Protein AF-A0A2V9Q6Z7-F1 (afdb_monomer)

Radius of gyration: 16.18 Å; Cα contacts (8 Å, |Δi|>4): 65; chains: 1; bounding box: 40×19×45 Å

pLDDT: mean 88.35, std 12.33, range [49.53, 98.12]

Structure (mmCIF, N/CA/C/O backbone):
data_AF-A0A2V9Q6Z7-F1
#
_entry.id   AF-A0A2V9Q6Z7-F1
#
loop_
_atom_site.group_PDB
_atom_site.id
_atom_site.type_symbol
_atom_site.label_atom_id
_atom_site.label_alt_id
_atom_site.label_comp_id
_atom_site.label_asym_id
_at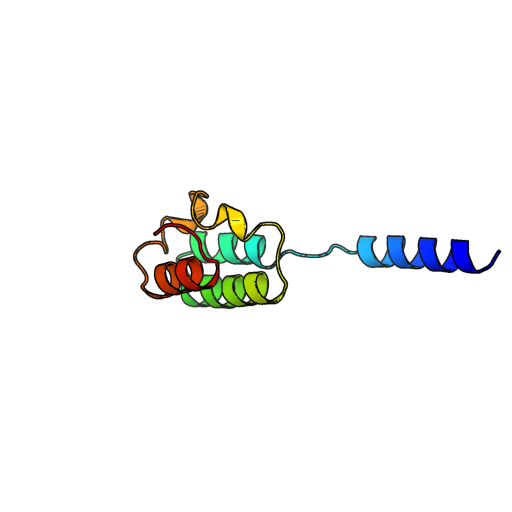om_site.label_entity_id
_atom_site.label_seq_id
_atom_site.pdbx_PDB_ins_code
_atom_site.Cartn_x
_atom_site.Cartn_y
_atom_site.Cartn_z
_atom_site.occupancy
_atom_site.B_iso_or_equiv
_atom_site.auth_seq_id
_atom_site.auth_comp_id
_atom_site.auth_asym_id
_atom_site.auth_atom_id
_atom_site.pdbx_PDB_model_num
ATOM 1 N N . ALA A 1 1 ? 23.094 -7.440 -34.361 1.00 59.25 1 ALA A N 1
ATOM 2 C CA . ALA A 1 1 ? 23.785 -7.848 -33.120 1.00 59.25 1 ALA A CA 1
ATOM 3 C C . ALA A 1 1 ? 23.520 -6.866 -31.973 1.00 59.25 1 ALA A C 1
ATOM 5 O O . ALA A 1 1 ? 23.376 -7.315 -30.847 1.00 59.25 1 ALA A O 1
ATOM 6 N N . ASP A 1 2 ? 23.350 -5.567 -32.247 1.00 69.25 2 ASP A N 1
ATOM 7 C CA . ASP A 1 2 ? 23.158 -4.539 -31.205 1.00 69.25 2 ASP A CA 1
ATOM 8 C C . ASP A 1 2 ? 21.855 -4.642 -30.386 1.00 69.25 2 ASP A C 1
ATOM 10 O O . ASP A 1 2 ? 21.853 -4.313 -29.205 1.00 69.25 2 ASP A O 1
ATOM 14 N N . ALA A 1 3 ? 20.764 -5.174 -30.952 1.00 78.62 3 ALA A N 1
ATOM 15 C CA . ALA A 1 3 ? 19.484 -5.321 -30.241 1.00 78.62 3 ALA A CA 1
ATOM 16 C C . ALA A 1 3 ? 19.554 -6.244 -29.006 1.00 78.62 3 ALA A C 1
ATOM 18 O O . ALA A 1 3 ? 18.859 -6.016 -28.019 1.00 78.62 3 ALA A O 1
ATOM 19 N N . LEU A 1 4 ? 20.420 -7.263 -29.037 1.00 80.94 4 LEU A N 1
ATOM 20 C CA . LEU A 1 4 ? 20.618 -8.176 -27.904 1.00 80.94 4 LEU A CA 1
ATOM 21 C C . LEU A 1 4 ? 21.309 -7.478 -26.728 1.00 80.94 4 LEU A C 1
ATOM 23 O O . LEU A 1 4 ? 20.939 -7.690 -25.580 1.00 80.94 4 LEU A O 1
ATOM 27 N N . LYS A 1 5 ? 22.245 -6.573 -27.019 1.00 82.94 5 LYS A N 1
ATOM 28 C CA . LYS A 1 5 ? 22.993 -5.819 -26.009 1.00 82.94 5 LYS A CA 1
ATOM 29 C C . LYS A 1 5 ? 22.113 -4.798 -25.287 1.00 82.94 5 LYS A C 1
ATOM 31 O O . LYS A 1 5 ? 22.227 -4.605 -24.082 1.00 82.94 5 LYS A O 1
ATOM 36 N N . ILE A 1 6 ? 21.192 -4.191 -26.033 1.00 77.00 6 ILE A N 1
ATOM 37 C CA . ILE A 1 6 ? 20.189 -3.275 -25.485 1.00 77.00 6 ILE A CA 1
ATOM 38 C C . ILE A 1 6 ? 19.226 -4.030 -24.552 1.00 77.00 6 ILE A C 1
ATOM 40 O O . ILE A 1 6 ? 18.926 -3.545 -23.465 1.00 77.00 6 ILE A O 1
ATOM 44 N N . ALA A 1 7 ? 18.794 -5.244 -24.907 1.00 81.19 7 ALA A N 1
ATOM 45 C CA . ALA A 1 7 ? 17.950 -6.064 -24.033 1.00 81.19 7 ALA A CA 1
ATOM 46 C C . ALA A 1 7 ? 18.671 -6.524 -22.746 1.00 81.19 7 ALA A C 1
ATOM 48 O O . ALA A 1 7 ? 18.042 -6.614 -21.691 1.00 81.19 7 ALA A O 1
ATOM 49 N N . GLU A 1 8 ? 19.981 -6.779 -22.807 1.00 74.94 8 GLU A N 1
ATOM 50 C CA . GLU A 1 8 ? 20.788 -7.110 -21.623 1.00 74.94 8 GLU A CA 1
ATOM 51 C C . GLU A 1 8 ? 20.932 -5.920 -20.665 1.00 74.94 8 GLU A C 1
ATOM 53 O O . GLU A 1 8 ? 20.776 -6.087 -19.458 1.00 74.94 8 GLU A O 1
ATOM 58 N N . GLN A 1 9 ? 21.104 -4.701 -21.180 1.00 71.44 9 GLN A N 1
ATOM 59 C CA . GLN A 1 9 ? 21.157 -3.493 -20.345 1.00 71.44 9 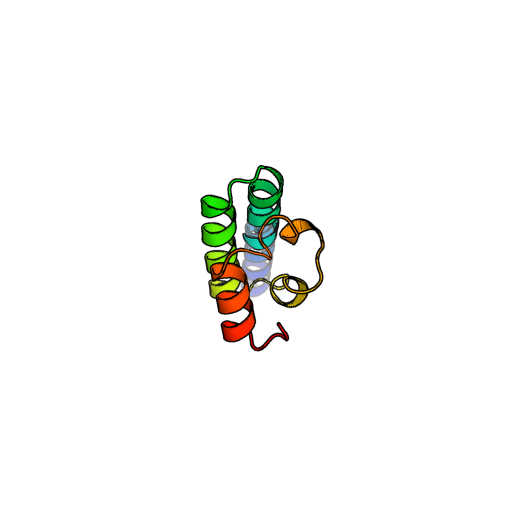GLN A CA 1
ATOM 60 C C . GLN A 1 9 ? 19.816 -3.168 -19.668 1.00 71.44 9 GLN A C 1
ATOM 62 O O . GLN A 1 9 ? 19.800 -2.721 -18.523 1.00 71.44 9 GLN A O 1
ATOM 67 N N . PHE A 1 10 ? 18.685 -3.428 -20.332 1.00 73.62 10 PHE A N 1
ATOM 68 C CA . PHE A 1 10 ? 17.360 -3.282 -19.714 1.00 73.62 10 PHE A CA 1
ATOM 69 C C . PHE A 1 10 ? 17.130 -4.284 -18.570 1.00 73.62 10 PHE A C 1
ATOM 71 O O . PHE A 1 10 ? 16.492 -3.941 -17.574 1.00 73.62 10 PHE A O 1
ATOM 78 N N . LYS A 1 11 ? 17.686 -5.497 -18.674 1.00 60.19 11 LYS A N 1
ATOM 79 C CA . LYS A 1 11 ? 17.663 -6.492 -17.589 1.00 60.19 11 LYS A CA 1
ATOM 80 C C . LYS A 1 11 ? 18.525 -6.083 -16.392 1.00 60.19 11 LYS A C 1
ATOM 82 O O . LYS A 1 11 ? 18.106 -6.307 -15.261 1.00 60.19 11 LYS A O 1
ATOM 87 N N . ASP A 1 12 ? 19.659 -5.429 -16.623 1.00 66.38 12 ASP A N 1
ATOM 88 C CA . ASP A 1 12 ? 20.535 -4.937 -15.550 1.00 66.38 12 ASP A CA 1
ATOM 89 C C . ASP A 1 12 ? 19.981 -3.680 -14.855 1.00 66.38 12 ASP A C 1
ATOM 91 O O . ASP A 1 12 ? 20.162 -3.491 -13.653 1.00 66.38 12 ASP A O 1
ATOM 95 N N . LEU A 1 13 ? 19.233 -2.826 -15.553 1.00 58.19 13 LEU A N 1
ATOM 96 C CA . LEU A 1 13 ? 18.558 -1.686 -14.918 1.00 58.19 13 LEU A CA 1
ATOM 97 C C . LEU A 1 13 ? 17.366 -2.108 -14.043 1.00 58.19 13 LEU A C 1
ATOM 99 O O . LEU A 1 13 ? 17.193 -1.556 -12.959 1.00 58.19 13 LEU A O 1
ATOM 103 N N . ALA A 1 14 ? 16.611 -3.142 -14.429 1.00 59.16 14 ALA A N 1
ATOM 104 C CA . ALA A 1 14 ? 15.634 -3.785 -13.541 1.00 59.16 14 ALA A CA 1
ATOM 105 C C . ALA A 1 14 ? 16.296 -4.476 -12.324 1.00 59.16 14 ALA A C 1
ATOM 107 O O . ALA A 1 14 ? 15.633 -4.732 -11.318 1.00 59.16 14 ALA A O 1
ATOM 108 N N . SER A 1 15 ? 17.608 -4.746 -12.392 1.00 49.53 15 SER A N 1
ATOM 109 C CA . SER A 1 15 ? 18.365 -5.451 -11.349 1.00 49.53 15 SER A CA 1
ATOM 110 C C . SER A 1 15 ? 18.747 -4.597 -10.128 1.00 49.53 15 SER A C 1
ATOM 112 O O . SER A 1 15 ? 19.217 -5.151 -9.140 1.00 49.53 15 SER A O 1
ATOM 114 N N . HIS A 1 16 ? 18.456 -3.286 -10.119 1.00 55.66 16 HIS A N 1
ATOM 115 C CA . HIS A 1 16 ? 18.600 -2.423 -8.926 1.00 55.66 16 HIS A CA 1
ATOM 116 C C . HIS A 1 16 ? 17.282 -2.229 -8.141 1.00 55.66 16 HIS A C 1
ATOM 118 O O . HIS A 1 16 ? 17.145 -1.294 -7.356 1.00 55.66 16 HIS A O 1
ATOM 124 N N . ALA A 1 17 ? 16.376 -3.198 -8.323 1.00 61.50 17 ALA A N 1
ATOM 125 C CA . ALA A 1 17 ? 15.120 -3.469 -7.627 1.00 61.50 17 ALA A CA 1
ATOM 126 C C . ALA A 1 17 ? 13.988 -2.458 -7.866 1.00 61.50 17 ALA A C 1
ATOM 128 O O . ALA A 1 17 ? 13.915 -1.391 -7.259 1.00 61.50 17 ALA A O 1
ATOM 129 N N . TYR A 1 18 ? 13.032 -2.863 -8.707 1.00 72.12 18 TYR A N 1
ATOM 130 C CA . TYR A 1 18 ? 11.675 -2.332 -8.628 1.00 72.12 18 TYR A CA 1
ATOM 131 C C . TYR A 1 18 ? 11.138 -2.562 -7.208 1.00 72.12 18 TYR A C 1
ATOM 133 O O . TYR A 1 18 ? 11.132 -3.696 -6.726 1.00 72.12 18 TYR A O 1
ATOM 141 N N . VAL A 1 19 ? 10.720 -1.484 -6.545 1.00 78.75 19 VAL A N 1
ATOM 142 C CA . VAL A 1 19 ? 10.049 -1.539 -5.245 1.00 78.75 19 VAL A CA 1
ATOM 143 C C . VAL A 1 19 ? 8.571 -1.294 -5.486 1.00 78.75 19 VAL A C 1
ATOM 145 O O . VAL A 1 19 ? 8.186 -0.222 -5.945 1.00 78.75 19 VAL A O 1
ATOM 148 N N . ASP A 1 20 ? 7.758 -2.290 -5.161 1.00 89.69 20 ASP A N 1
ATOM 149 C CA . ASP A 1 20 ? 6.312 -2.177 -5.241 1.00 89.69 20 ASP A CA 1
ATOM 150 C C . ASP A 1 20 ? 5.785 -1.318 -4.082 1.00 89.69 20 ASP A C 1
ATOM 152 O O . ASP A 1 20 ? 5.962 -1.657 -2.907 1.00 89.69 20 ASP A O 1
ATOM 156 N N . PHE A 1 21 ? 5.116 -0.207 -4.399 1.00 94.81 21 PHE A N 1
ATOM 157 C CA . PHE A 1 21 ? 4.528 0.676 -3.390 1.00 94.81 21 PHE A CA 1
ATOM 158 C C . PHE A 1 21 ? 3.464 -0.011 -2.535 1.00 94.81 21 PHE A C 1
ATOM 160 O O . PHE A 1 21 ? 3.266 0.413 -1.398 1.00 94.81 21 PHE A O 1
ATOM 167 N N . TYR A 1 22 ? 2.853 -1.095 -3.022 1.00 96.44 22 TYR A N 1
ATOM 168 C CA . TYR A 1 22 ? 1.948 -1.924 -2.230 1.00 96.44 22 TYR A CA 1
ATOM 169 C C . TYR A 1 22 ? 2.662 -2.481 -0.994 1.00 96.44 22 TYR A C 1
ATOM 171 O O . TYR A 1 22 ? 2.200 -2.305 0.127 1.00 96.44 22 TYR A O 1
ATOM 179 N N . GLN A 1 23 ? 3.849 -3.059 -1.180 1.00 94.25 23 GLN A N 1
ATOM 180 C CA . GLN A 1 23 ? 4.620 -3.668 -0.092 1.00 94.25 23 GLN A CA 1
ATOM 181 C C . GLN A 1 23 ? 5.180 -2.620 0.873 1.00 94.25 23 GLN A C 1
ATOM 183 O O . GLN A 1 23 ? 5.255 -2.835 2.080 1.00 94.25 23 GLN A O 1
ATOM 188 N N . VAL A 1 24 ? 5.555 -1.443 0.363 1.00 95.44 24 VAL A N 1
ATOM 189 C CA . VAL A 1 24 ? 5.973 -0.335 1.235 1.00 95.44 24 VAL A CA 1
ATOM 190 C C . VAL A 1 24 ? 4.787 0.171 2.059 1.00 95.44 24 VAL A C 1
ATOM 192 O O . VAL A 1 24 ? 4.949 0.477 3.240 1.00 95.44 24 VAL A O 1
ATOM 195 N N . ALA A 1 25 ? 3.590 0.231 1.472 1.00 96.81 25 ALA A N 1
ATOM 196 C CA . ALA A 1 25 ? 2.377 0.627 2.176 1.00 96.81 25 ALA A CA 1
ATOM 197 C C . ALA A 1 25 ? 2.024 -0.331 3.328 1.00 96.81 25 ALA A C 1
ATOM 199 O O . ALA A 1 25 ? 1.588 0.146 4.377 1.00 96.81 25 ALA A O 1
ATOM 200 N N . GLU A 1 26 ? 2.273 -1.639 3.189 1.00 95.69 26 GLU A N 1
ATOM 201 C CA . GLU A 1 26 ? 2.058 -2.628 4.262 1.00 95.69 26 GLU A CA 1
ATOM 202 C C . GLU A 1 26 ? 2.874 -2.291 5.516 1.00 95.69 26 GLU A C 1
ATOM 204 O O . GLU A 1 26 ? 2.375 -2.392 6.637 1.00 95.69 26 GLU A O 1
ATOM 209 N N . ILE A 1 27 ? 4.116 -1.825 5.338 1.00 95.12 27 ILE A N 1
ATOM 210 C CA . ILE A 1 27 ? 4.994 -1.434 6.450 1.00 95.12 27 ILE A CA 1
ATOM 211 C C . ILE A 1 27 ? 4.374 -0.272 7.230 1.00 95.12 27 ILE A C 1
ATOM 213 O O . ILE A 1 27 ? 4.324 -0.308 8.457 1.00 95.12 27 ILE A O 1
ATOM 217 N N . TYR A 1 28 ? 3.871 0.751 6.537 1.00 96.06 28 TYR A N 1
ATOM 218 C CA . TYR A 1 28 ? 3.231 1.893 7.194 1.00 96.06 28 TYR A CA 1
ATOM 219 C C . TYR A 1 28 ? 1.878 1.530 7.814 1.00 96.06 28 TYR A C 1
ATOM 221 O O . TYR A 1 28 ? 1.563 2.023 8.896 1.00 96.06 28 TYR A O 1
ATOM 229 N N . ALA A 1 29 ? 1.119 0.621 7.195 1.00 94.81 29 ALA A N 1
ATOM 230 C CA . ALA A 1 29 ? -0.110 0.090 7.780 1.00 94.81 29 ALA A CA 1
ATOM 231 C C . ALA A 1 29 ? 0.173 -0.654 9.096 1.00 94.81 29 ALA A C 1
ATOM 233 O O . ALA A 1 29 ? -0.527 -0.437 10.084 1.00 94.81 29 ALA A O 1
ATOM 234 N N . ALA A 1 30 ? 1.242 -1.455 9.150 1.00 91.56 30 ALA A N 1
ATOM 235 C CA . ALA A 1 30 ? 1.674 -2.151 10.363 1.00 91.56 30 ALA A CA 1
ATOM 236 C C . ALA A 1 30 ? 2.157 -1.200 11.477 1.00 91.56 30 ALA A C 1
ATOM 238 O O . ALA A 1 30 ? 2.109 -1.555 12.654 1.00 91.56 30 ALA A O 1
ATOM 239 N N . LEU A 1 31 ? 2.605 0.006 11.119 1.00 93.94 31 LEU A N 1
ATOM 240 C CA . LEU A 1 31 ? 2.984 1.070 12.056 1.00 93.94 31 LEU A CA 1
ATOM 241 C C . LEU A 1 31 ? 1.798 1.957 12.485 1.00 93.94 31 LEU A C 1
ATOM 243 O O . LEU A 1 31 ? 2.012 2.929 13.206 1.00 93.94 31 LEU A O 1
ATOM 247 N N . ASP A 1 32 ? 0.573 1.643 12.045 1.00 93.56 32 ASP A N 1
ATOM 248 C CA . ASP A 1 32 ? -0.648 2.451 12.220 1.00 93.56 32 ASP A CA 1
ATOM 249 C C . ASP A 1 32 ? -0.554 3.874 11.617 1.00 93.56 32 ASP A C 1
ATOM 251 O O . ASP A 1 32 ? -1.387 4.743 11.882 1.00 93.56 32 ASP A O 1
ATOM 255 N N . ASP A 1 33 ? 0.420 4.115 10.729 1.00 96.75 33 ASP A N 1
ATOM 256 C CA . ASP A 1 33 ? 0.521 5.342 9.929 1.00 96.75 33 ASP A CA 1
ATOM 257 C C . ASP A 1 33 ? -0.355 5.209 8.677 1.00 96.75 33 ASP A C 1
ATOM 259 O O . ASP A 1 33 ? 0.104 4.991 7.548 1.00 96.75 33 ASP A O 1
ATOM 263 N N . LYS A 1 34 ? -1.668 5.320 8.898 1.00 96.56 34 LYS A N 1
ATOM 264 C CA . LYS A 1 34 ? -2.692 5.160 7.853 1.00 96.56 34 LYS A CA 1
ATOM 265 C C . LYS A 1 34 ? -2.508 6.162 6.723 1.00 96.56 34 LYS A C 1
ATOM 267 O O . LYS A 1 34 ? -2.746 5.842 5.562 1.00 96.56 34 LYS A O 1
ATOM 272 N N . ASP A 1 35 ? -2.066 7.370 7.048 1.00 97.56 35 ASP A N 1
ATOM 273 C CA . ASP A 1 35 ? -1.887 8.426 6.063 1.00 97.56 35 ASP A CA 1
ATOM 274 C C . ASP A 1 35 ? -0.764 8.099 5.075 1.00 97.56 35 ASP A C 1
ATOM 276 O O . ASP A 1 35 ? -0.952 8.301 3.873 1.00 97.56 35 ASP A O 1
ATOM 280 N N . GLN A 1 36 ? 0.379 7.571 5.532 1.00 97.62 36 GLN A N 1
ATOM 281 C CA . GLN A 1 36 ? 1.413 7.069 4.618 1.00 97.62 36 GLN A CA 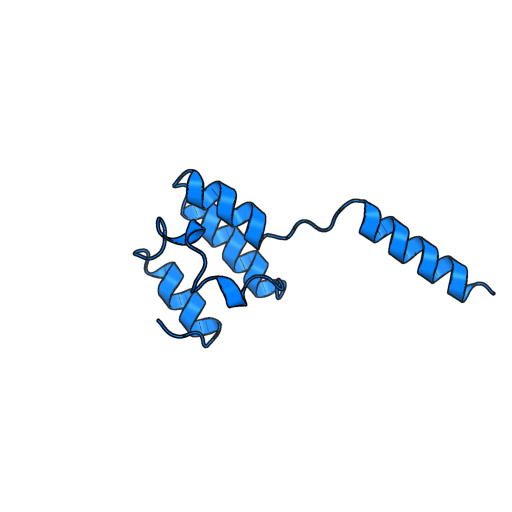1
ATOM 282 C C . GLN A 1 36 ? 0.971 5.805 3.881 1.00 97.62 36 GLN A C 1
ATOM 284 O O . GLN A 1 36 ? 1.205 5.704 2.676 1.00 97.62 36 GLN A O 1
ATOM 289 N N . ALA A 1 37 ? 0.305 4.874 4.569 1.00 97.38 37 ALA A N 1
ATOM 290 C CA . ALA A 1 37 ? -0.177 3.639 3.958 1.00 97.38 37 ALA A CA 1
ATOM 291 C C . ALA A 1 37 ? -1.098 3.926 2.762 1.00 97.38 37 ALA A C 1
ATOM 293 O O . ALA A 1 37 ? -0.851 3.439 1.662 1.00 97.38 37 ALA A O 1
ATOM 294 N N . PHE A 1 38 ? -2.102 4.794 2.931 1.00 98.12 38 PHE A N 1
ATOM 295 C CA . PHE A 1 38 ? -3.009 5.162 1.841 1.00 98.12 38 PHE A CA 1
ATOM 296 C C . PHE A 1 38 ? -2.316 5.943 0.727 1.00 98.12 38 PHE A C 1
ATOM 298 O O . PHE A 1 38 ? -2.594 5.691 -0.441 1.00 98.12 38 PHE A O 1
ATOM 305 N N . ARG A 1 39 ? -1.383 6.849 1.052 1.00 98.06 39 ARG A N 1
ATOM 306 C CA . ARG A 1 39 ? -0.599 7.548 0.019 1.00 98.06 39 ARG A CA 1
ATOM 307 C C . ARG A 1 39 ? 0.141 6.573 -0.897 1.00 98.06 39 ARG A C 1
ATOM 309 O O . ARG A 1 39 ? 0.183 6.780 -2.106 1.00 98.06 39 ARG A O 1
ATOM 316 N N . LEU A 1 40 ? 0.738 5.535 -0.321 1.00 97.75 40 LEU A N 1
ATOM 317 C CA . LEU A 1 40 ? 1.500 4.534 -1.063 1.00 97.75 40 LEU A CA 1
ATOM 318 C C . LEU A 1 40 ? 0.587 3.521 -1.773 1.00 97.75 40 LEU A C 1
ATOM 320 O O . LEU A 1 40 ? 0.901 3.129 -2.892 1.00 97.75 40 LEU A O 1
ATOM 324 N N . LEU A 1 41 ? -0.566 3.170 -1.195 1.00 97.06 41 LEU A N 1
ATOM 325 C CA . LEU A 1 41 ? -1.583 2.342 -1.857 1.00 97.06 41 LEU A CA 1
ATOM 326 C C . LEU A 1 41 ? -2.183 3.015 -3.093 1.00 97.06 41 LEU A C 1
ATOM 328 O O . LEU A 1 41 ? -2.343 2.362 -4.117 1.00 97.06 41 LEU A O 1
ATOM 332 N N . GLU A 1 42 ? -2.477 4.314 -3.030 1.00 97.69 42 GLU A N 1
ATOM 333 C CA . GLU A 1 42 ? -2.927 5.074 -4.205 1.00 97.69 42 GLU A CA 1
ATOM 334 C C . GLU A 1 42 ? -1.860 5.055 -5.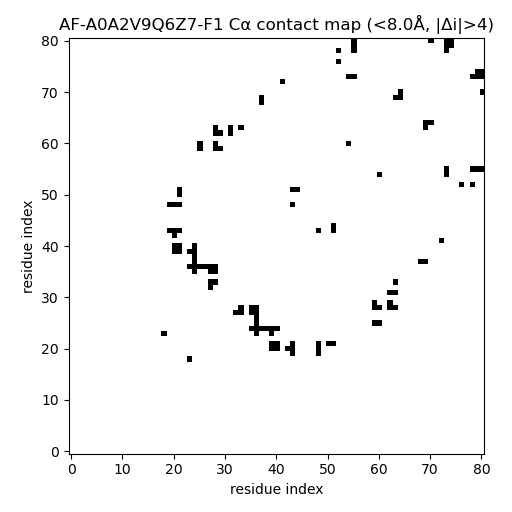302 1.00 97.69 42 GLU A C 1
ATOM 336 O O . GLU A 1 42 ? -2.162 4.816 -6.467 1.00 97.69 42 GLU A O 1
ATOM 341 N N . LYS A 1 43 ? -0.585 5.198 -4.924 1.00 96.31 43 LYS A N 1
ATOM 342 C CA . LYS A 1 43 ? 0.517 5.094 -5.881 1.00 96.31 43 LYS A CA 1
ATOM 343 C C . LYS A 1 43 ? 0.632 3.694 -6.491 1.00 96.31 43 LYS A C 1
ATOM 345 O O . LYS A 1 43 ? 0.844 3.570 -7.691 1.00 96.31 43 LYS A O 1
ATOM 350 N N . ALA A 1 44 ? 0.480 2.646 -5.685 1.00 96.00 44 ALA A N 1
ATOM 351 C CA . ALA A 1 44 ? 0.470 1.266 -6.163 1.00 96.00 44 ALA A CA 1
ATOM 352 C C . ALA A 1 44 ? -0.712 0.996 -7.107 1.00 96.00 44 ALA A C 1
ATOM 354 O O . ALA A 1 44 ? -0.552 0.302 -8.111 1.00 96.00 44 ALA A O 1
ATOM 355 N N . TYR A 1 45 ? -1.879 1.575 -6.820 1.00 96.56 45 TYR A N 1
ATOM 356 C CA . TYR A 1 45 ? -3.049 1.524 -7.691 1.00 96.56 45 TYR A CA 1
ATOM 357 C C . TYR A 1 45 ? -2.775 2.200 -9.039 1.00 96.56 45 TYR A C 1
ATOM 359 O O . TYR A 1 45 ? -2.991 1.581 -10.081 1.00 96.56 45 TYR A O 1
ATOM 367 N N . ASP A 1 46 ? -2.238 3.420 -9.020 1.00 95.56 46 ASP A N 1
AT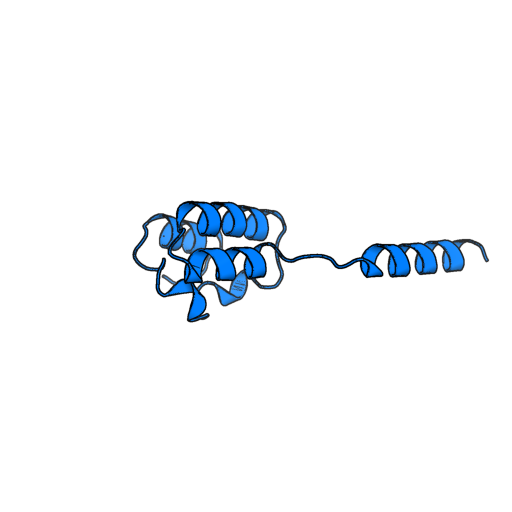OM 368 C CA . ASP A 1 46 ? -1.905 4.187 -10.225 1.00 95.56 46 ASP A CA 1
ATOM 369 C C . ASP A 1 46 ? -0.817 3.50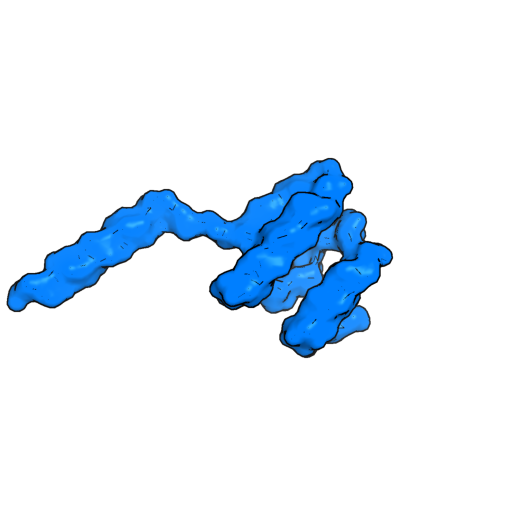5 -11.078 1.00 95.56 46 ASP A C 1
ATOM 371 O O . ASP A 1 46 ? -0.864 3.553 -12.308 1.00 95.56 46 ASP A O 1
ATOM 375 N N . GLU A 1 47 ? 0.153 2.836 -10.445 1.00 94.12 47 GLU A N 1
ATOM 376 C CA . GLU A 1 47 ? 1.202 2.060 -11.127 1.00 94.12 47 GLU A CA 1
ATOM 377 C C . GLU A 1 47 ? 0.738 0.667 -11.580 1.00 94.12 47 GLU A C 1
ATOM 379 O O . GLU A 1 47 ? 1.525 -0.086 -12.157 1.00 94.12 47 GLU A O 1
ATOM 384 N N . HIS A 1 48 ? -0.533 0.323 -11.352 1.00 92.50 48 HIS A N 1
ATOM 385 C CA . HIS A 1 48 ? -1.089 -1.005 -11.600 1.00 92.50 48 HIS A CA 1
ATOM 386 C C . HIS A 1 48 ? -0.224 -2.115 -10.997 1.00 92.50 48 HIS A C 1
ATOM 388 O O . HIS A 1 48 ? 0.056 -3.126 -11.650 1.00 92.50 48 HIS A O 1
ATOM 394 N N . SER A 1 49 ? 0.206 -1.914 -9.749 1.00 94.56 49 SER A N 1
ATOM 395 C CA . SER A 1 49 ? 0.935 -2.925 -8.995 1.00 94.56 49 SER A CA 1
ATOM 396 C C . SER A 1 49 ? 0.206 -4.263 -9.096 1.00 94.56 49 SER A C 1
ATOM 398 O O . SER A 1 49 ? -1.010 -4.364 -8.895 1.00 94.56 49 SER A O 1
ATOM 400 N N . SER A 1 50 ? 0.970 -5.313 -9.388 1.00 91.81 50 SER A N 1
ATOM 401 C CA . SER A 1 50 ? 0.451 -6.675 -9.493 1.00 91.81 50 SER A CA 1
ATOM 402 C C . SER A 1 50 ? -0.155 -7.183 -8.186 1.00 91.81 50 SER A C 1
ATOM 404 O O . SER A 1 50 ? -0.893 -8.165 -8.213 1.00 91.81 50 SER A O 1
ATOM 406 N N . ASN A 1 51 ? 0.147 -6.528 -7.061 1.00 94.44 51 ASN A N 1
ATOM 407 C CA . ASN A 1 51 ? -0.347 -6.912 -5.747 1.00 94.44 51 ASN A CA 1
ATOM 408 C C . ASN A 1 51 ? -1.675 -6.245 -5.372 1.00 94.44 51 ASN A C 1
ATOM 410 O O . ASN A 1 51 ? -2.362 -6.724 -4.474 1.00 94.44 51 ASN A O 1
ATOM 414 N N . MET A 1 52 ? -2.105 -5.212 -6.103 1.00 95.31 52 MET A N 1
ATOM 415 C CA . MET A 1 52 ? -3.371 -4.523 -5.836 1.00 95.31 52 MET A CA 1
ATOM 416 C C . MET A 1 52 ? -4.585 -5.461 -5.709 1.00 95.31 52 MET A C 1
ATOM 418 O O . MET A 1 52 ? -5.366 -5.261 -4.781 1.00 95.31 52 MET A O 1
ATOM 422 N N . PRO A 1 53 ? -4.768 -6.513 -6.535 1.00 94.44 53 PRO A N 1
ATOM 423 C CA . PRO A 1 53 ? -5.903 -7.429 -6.389 1.00 94.44 53 PRO A CA 1
ATOM 424 C C . PRO A 1 53 ? -6.007 -8.130 -5.023 1.00 94.44 53 PRO A C 1
ATOM 426 O O . PRO A 1 53 ? -7.094 -8.583 -4.666 1.00 94.44 53 PRO A O 1
ATOM 429 N N . PHE A 1 54 ? -4.916 -8.213 -4.254 1.00 94.56 54 PHE A N 1
ATOM 430 C CA . PHE A 1 54 ? -4.899 -8.851 -2.935 1.00 94.56 54 PHE A CA 1
ATOM 431 C C . PHE A 1 54 ? -5.330 -7.923 -1.794 1.00 94.56 54 PHE A C 1
ATOM 433 O O . PHE A 1 54 ? -5.590 -8.402 -0.690 1.00 94.56 54 PHE A O 1
ATOM 440 N N . LEU A 1 55 ? -5.522 -6.625 -2.061 1.00 95.44 55 LEU A N 1
ATOM 441 C CA . LEU A 1 55 ? -5.884 -5.626 -1.050 1.00 95.44 55 LEU A CA 1
ATOM 442 C C . LEU A 1 55 ? -7.093 -6.044 -0.195 1.00 95.44 55 LEU A C 1
ATOM 444 O O . LEU A 1 55 ? -7.114 -5.793 1.009 1.00 95.44 55 LEU A O 1
ATOM 448 N N . ALA A 1 56 ? -8.092 -6.696 -0.803 1.00 93.38 56 ALA A N 1
ATOM 449 C CA . ALA A 1 56 ? -9.319 -7.137 -0.134 1.00 93.38 56 ALA A CA 1
ATOM 450 C C . ALA A 1 56 ? -9.134 -8.362 0.783 1.00 93.38 56 ALA A C 1
ATOM 452 O O . ALA A 1 56 ? -9.957 -8.598 1.665 1.00 93.38 56 ALA A O 1
ATOM 453 N N . VAL A 1 57 ? -8.081 -9.157 0.581 1.00 93.56 57 VAL A N 1
ATOM 454 C CA . VAL A 1 57 ? -7.892 -10.450 1.264 1.00 93.56 57 VAL A CA 1
ATOM 455 C C . VAL A 1 57 ? -6.694 -10.462 2.204 1.00 93.56 57 VAL A C 1
ATOM 457 O O . VAL A 1 57 ? -6.736 -11.179 3.203 1.00 93.56 57 VAL A O 1
ATOM 460 N N . ASP A 1 58 ? -5.676 -9.642 1.946 1.00 93.38 58 ASP A N 1
ATOM 461 C CA . ASP A 1 58 ? -4.459 -9.628 2.751 1.00 93.38 58 ASP A CA 1
ATOM 462 C C . ASP A 1 58 ? -4.726 -9.083 4.169 1.00 93.38 58 ASP A C 1
ATOM 464 O O . ASP A 1 58 ? -5.304 -8.000 4.324 1.00 93.38 58 ASP A O 1
ATOM 468 N N . PRO A 1 59 ? -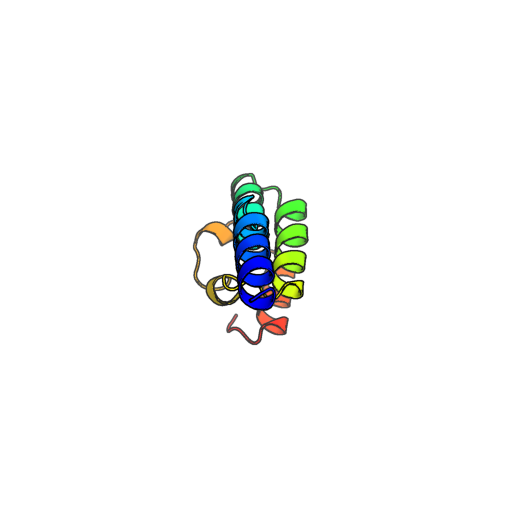4.295 -9.800 5.227 1.00 91.50 59 PRO A N 1
ATOM 469 C CA . PRO A 1 59 ? -4.535 -9.404 6.617 1.00 91.50 59 PRO A CA 1
ATOM 470 C C . PRO A 1 59 ? -3.682 -8.206 7.059 1.00 91.50 59 PRO A C 1
ATOM 472 O O . PRO A 1 59 ? -3.993 -7.564 8.059 1.00 91.50 59 PRO A O 1
ATOM 475 N N . PHE A 1 60 ? -2.630 -7.851 6.310 1.00 90.25 60 PHE A N 1
ATOM 476 C CA . PHE A 1 60 ? -1.802 -6.670 6.593 1.00 90.25 60 PHE A CA 1
ATOM 477 C C . PHE A 1 60 ? -2.603 -5.361 6.583 1.00 90.25 60 PHE A C 1
ATOM 479 O O . PHE A 1 60 ? -2.206 -4.381 7.212 1.00 90.25 60 PHE A O 1
ATOM 486 N N . TRP A 1 61 ? -3.767 -5.361 5.931 1.00 94.69 61 TRP A N 1
ATOM 487 C CA . TRP A 1 61 ? -4.649 -4.204 5.840 1.00 94.69 61 TRP A CA 1
ATOM 488 C C . TRP A 1 61 ? -5.713 -4.143 6.934 1.00 94.69 61 TRP A C 1
ATOM 490 O O . TRP A 1 61 ? -6.455 -3.162 6.984 1.00 94.69 61 TRP A O 1
ATOM 500 N N . ASP A 1 62 ? -5.792 -5.127 7.837 1.00 91.94 62 ASP A N 1
ATOM 501 C CA . ASP A 1 62 ? -6.830 -5.180 8.879 1.00 91.94 62 ASP A CA 1
ATOM 502 C C . ASP A 1 62 ? -6.884 -3.895 9.726 1.00 91.94 62 ASP A C 1
ATOM 504 O O . ASP A 1 62 ? -7.970 -3.427 10.069 1.00 91.94 62 ASP A O 1
ATOM 508 N N . GLY A 1 63 ? -5.734 -3.257 9.980 1.00 90.69 63 GLY A N 1
ATOM 509 C CA . GLY A 1 63 ? -5.649 -1.991 10.723 1.00 90.69 63 GLY A CA 1
ATOM 510 C C . GLY A 1 63 ? -6.266 -0.775 10.011 1.00 90.69 63 GLY A C 1
ATOM 511 O O . GLY A 1 63 ? -6.620 0.216 10.661 1.00 90.69 63 GLY A O 1
ATOM 512 N N . ILE A 1 64 ? -6.439 -0.838 8.686 1.00 94.06 64 ILE A N 1
ATOM 513 C CA . ILE A 1 64 ? -6.978 0.258 7.865 1.00 94.06 64 ILE A CA 1
ATOM 514 C C . ILE A 1 64 ? -8.352 -0.047 7.256 1.00 94.06 64 ILE A C 1
ATOM 516 O O . ILE A 1 64 ? -8.977 0.868 6.725 1.00 94.06 64 ILE A O 1
ATOM 520 N N . ARG A 1 65 ? -8.867 -1.281 7.373 1.00 92.50 65 ARG A N 1
ATOM 521 C CA . ARG A 1 65 ? -10.157 -1.704 6.786 1.00 92.50 65 ARG A CA 1
ATOM 522 C C . ARG A 1 65 ? -11.356 -0.855 7.211 1.00 92.50 65 ARG A C 1
ATOM 524 O O . ARG A 1 65 ? -12.299 -0.704 6.443 1.00 92.50 65 ARG A O 1
ATOM 531 N N . SER A 1 66 ? -11.334 -0.297 8.423 1.00 93.69 66 SER A N 1
ATOM 532 C CA . SER A 1 66 ? -12.409 0.570 8.924 1.00 93.69 66 SER A CA 1
ATOM 533 C C . SER A 1 66 ? -12.352 2.005 8.384 1.00 93.69 66 SER A C 1
ATOM 535 O O . SER A 1 66 ? -13.264 2.787 8.642 1.00 93.69 66 SER A O 1
ATOM 537 N N . ASP A 1 67 ? -11.264 2.395 7.717 1.00 96.56 67 ASP A N 1
ATOM 538 C CA . ASP A 1 67 ? -11.102 3.736 7.163 1.00 96.56 67 ASP A CA 1
ATOM 539 C C . ASP A 1 67 ? -11.911 3.865 5.855 1.00 96.56 67 ASP A C 1
ATOM 541 O O . ASP A 1 67 ? -11.783 3.011 4.973 1.00 96.56 67 ASP A O 1
ATOM 545 N N . PRO A 1 68 ? -12.719 4.927 5.673 1.00 96.31 68 PRO A N 1
ATOM 546 C CA . PRO A 1 68 ? -13.516 5.118 4.459 1.00 96.31 68 PRO A CA 1
ATOM 547 C C . PRO A 1 68 ? -12.702 5.098 3.157 1.00 96.31 68 PRO A C 1
ATOM 549 O O . PRO A 1 68 ? -13.235 4.720 2.111 1.00 96.31 68 PRO A O 1
ATOM 552 N N . ARG A 1 69 ? -11.415 5.474 3.209 1.00 97.44 69 ARG A N 1
ATOM 553 C CA . ARG A 1 69 ? -10.507 5.448 2.051 1.00 97.44 69 ARG A CA 1
ATOM 554 C C . ARG A 1 69 ? -10.277 4.031 1.526 1.00 97.44 69 ARG A C 1
ATOM 556 O O . ARG A 1 69 ? -10.133 3.852 0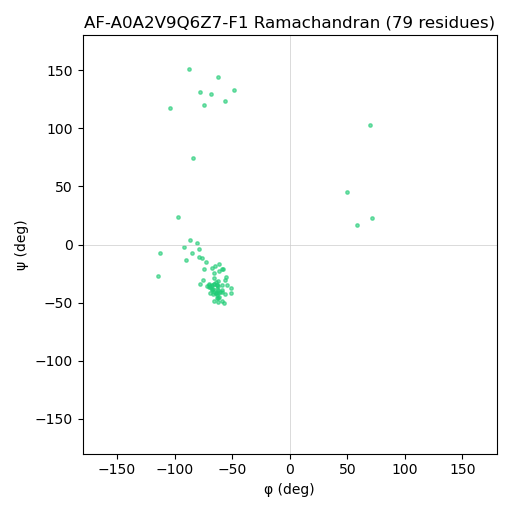.322 1.00 97.44 69 ARG A O 1
ATOM 563 N N . TYR A 1 70 ? -10.301 3.022 2.398 1.00 96.50 70 TYR A N 1
ATOM 564 C CA . TYR A 1 70 ? -10.150 1.621 2.001 1.00 96.50 70 TYR A CA 1
ATOM 565 C C . TYR A 1 70 ? -11.330 1.155 1.143 1.00 96.50 70 TYR A C 1
ATOM 567 O O . TYR A 1 70 ? -11.141 0.622 0.050 1.00 96.50 70 TYR A O 1
ATOM 575 N N . ALA A 1 71 ? -12.557 1.428 1.597 1.00 95.81 71 ALA A N 1
ATOM 576 C CA . ALA A 1 71 ? -13.763 1.079 0.852 1.00 95.81 71 ALA A CA 1
ATOM 577 C C . ALA A 1 71 ? -13.839 1.807 -0.503 1.00 95.81 71 ALA A C 1
ATOM 579 O O . ALA A 1 71 ? -14.236 1.205 -1.506 1.00 95.81 71 ALA A O 1
ATOM 580 N N . ASP A 1 72 ? -13.434 3.083 -0.562 1.00 97.12 72 ASP A N 1
ATOM 581 C CA . ASP A 1 72 ? -13.368 3.823 -1.828 1.00 97.12 72 ASP A CA 1
ATOM 582 C C . ASP A 1 72 ? -12.359 3.210 -2.810 1.00 97.12 72 ASP A C 1
ATOM 584 O O . ASP A 1 72 ? -12.685 3.024 -3.986 1.00 97.12 72 ASP A O 1
ATOM 588 N N . LEU A 1 73 ? -11.175 2.826 -2.326 1.00 96.69 73 LEU A N 1
ATOM 589 C CA . LEU A 1 73 ? -10.145 2.204 -3.153 1.00 96.69 73 LEU A CA 1
ATOM 590 C C . LEU A 1 73 ? -10.614 0.853 -3.720 1.00 96.69 73 LEU A C 1
ATOM 592 O O . LEU A 1 73 ? -10.536 0.643 -4.931 1.00 96.69 73 LEU A O 1
ATOM 596 N N . LEU A 1 74 ? -11.221 -0.012 -2.896 1.00 96.12 74 LEU A N 1
ATOM 597 C CA . LEU A 1 74 ? -11.813 -1.275 -3.366 1.00 96.12 74 LEU A CA 1
ATOM 598 C C . LEU A 1 74 ? -12.896 -1.052 -4.430 1.00 96.12 74 LEU A C 1
ATOM 600 O O . LEU A 1 74 ? -12.930 -1.752 -5.444 1.00 96.12 74 LEU A O 1
ATOM 604 N N . ARG A 1 75 ? -13.745 -0.033 -4.247 1.00 96.44 75 ARG A N 1
ATOM 605 C CA . ARG A 1 75 ? -14.784 0.336 -5.221 1.00 96.44 75 ARG A CA 1
ATOM 606 C C . ARG A 1 75 ? -14.183 0.739 -6.562 1.00 96.44 75 ARG A C 1
ATOM 608 O O . ARG A 1 75 ? -14.686 0.319 -7.602 1.00 96.44 75 ARG A O 1
ATOM 615 N N . ARG A 1 76 ? -13.130 1.563 -6.548 1.00 96.25 76 ARG A N 1
ATOM 616 C CA . ARG A 1 76 ? -12.419 2.014 -7.757 1.00 96.25 76 ARG A CA 1
ATOM 617 C C . ARG A 1 76 ? -11.766 0.847 -8.494 1.00 96.25 76 ARG A C 1
ATOM 619 O O . ARG A 1 76 ? -11.787 0.828 -9.719 1.00 96.25 76 ARG A O 1
ATOM 626 N N . MET A 1 77 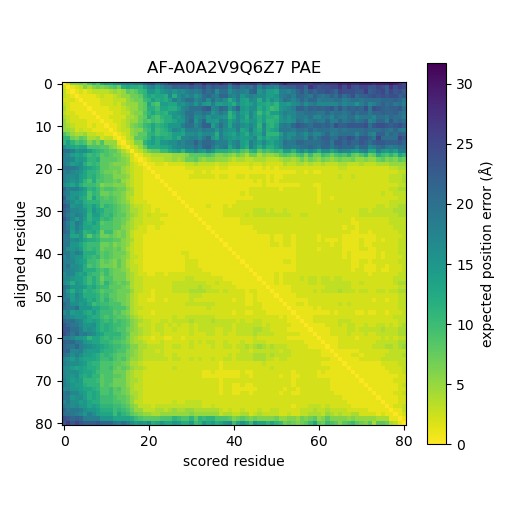? -11.277 -0.143 -7.753 1.00 94.94 77 MET A N 1
ATOM 627 C CA . MET A 1 77 ? -10.713 -1.378 -8.301 1.00 94.94 77 MET A CA 1
ATOM 628 C C . MET A 1 77 ? -11.766 -2.380 -8.801 1.00 94.94 77 MET A C 1
ATOM 630 O O . MET A 1 77 ? -11.408 -3.363 -9.446 1.00 94.94 77 MET A O 1
ATOM 634 N N . GLY A 1 78 ? -13.052 -2.171 -8.498 1.00 93.56 78 GLY A N 1
ATOM 635 C CA . GLY A 1 78 ? -14.120 -3.125 -8.809 1.00 93.56 78 GLY A CA 1
ATOM 636 C C . GLY A 1 78 ? -14.091 -4.392 -7.946 1.00 93.56 78 GLY A C 1
ATOM 637 O O . GLY A 1 78 ? -14.622 -5.421 -8.362 1.00 93.56 78 GLY A O 1
ATOM 638 N N . LEU A 1 79 ? -13.468 -4.332 -6.765 1.00 89.44 79 LEU A N 1
ATOM 639 C CA . LEU A 1 79 ? -13.421 -5.438 -5.811 1.00 89.44 79 LEU A CA 1
ATOM 640 C C . LEU A 1 79 ? -14.644 -5.430 -4.876 1.00 89.44 79 LEU A C 1
ATOM 642 O O . LEU A 1 79 ? -15.206 -4.364 -4.606 1.00 89.44 79 LEU A O 1
ATOM 646 N N . PRO A 1 80 ? -15.071 -6.605 -4.375 1.00 80.12 80 PRO A N 1
ATOM 647 C CA . PRO A 1 80 ? -16.120 -6.689 -3.362 1.00 80.12 80 PRO A CA 1
ATOM 648 C C . PRO A 1 80 ? -15.699 -5.983 -2.061 1.00 80.12 80 PRO A C 1
ATOM 650 O O . PRO A 1 80 ? -14.526 -6.024 -1.689 1.00 80.12 80 PRO A O 1
ATOM 653 N N . GLN A 1 81 ? -16.672 -5.343 -1.400 1.00 68.06 81 GLN A N 1
ATOM 654 C CA . GLN A 1 81 ? -16.530 -4.652 -0.109 1.00 68.06 81 GLN A CA 1
ATOM 655 C C . GLN A 1 81 ? -17.068 -5.498 1.042 1.00 68.06 81 GLN A C 1
ATOM 657 O O . GLN A 1 81 ? -18.095 -6.184 0.825 1.00 68.06 81 GLN A O 1
#

Foldseek 3Di:
DVVVVVVVVVVVVCVVDDDQLQVVLLVCLQVLVLVSSLVSLVVNVVVVPPCNVCLVPDCSCVSPCPPVSSVVSCVVVVHDD

Sequence (81 aa):
ADALKIAEQFKDLASHAYVDFYQVAEIYAALDDKDQAFRLLEKAYDEHSSNMPFLAVDPFWDGIRSDPRYADLLRRMGLPQ

Secondary structure (DSSP, 8-state):
-HHHHHHHHHHHHGGGTPPPHHHHHHHHHHTT-HHHHHHHHHHHHHTT-TTGGGTTT-GGGTTTTTSHHHHHHHHHHT---

Solvent-accessible surface area (backbone atoms only — not comparable to full-atom values): 4764 Å² total; per-residue (Å²): 120,66,70,60,56,54,54,51,52,56,55,56,64,56,66,77,60,83,74,58,37,51,66,57,14,40,56,28,31,70,69,69,37,54,71,59,14,51,57,27,39,52,49,16,54,77,70,63,41,88,61,55,84,44,61,83,72,48,71,64,42,62,85,47,60,86,39,70,68,46,56,52,50,34,54,76,72,70,45,83,130

Mean predicted aligned error: 6.47 Å

Nearest PDB structures (foldseek):
  3awr-assembly2_B  TM=6.299E-01  e=1.494E+00  Rattus norvegicus